Protein AF-A0A6L8I678-F1 (afdb_monomer_lite)

Secondary structure (DSSP, 8-state):
------HHHHHHHHHHHHHHHHHHHHHHHHHHS-TT---PPPPEEHHHHHHHHTS-HHHHHHHHHTT-SPPPEEPSSS-EEE-HHHHHHHHHHHHTT-SSTTSSS-SPPTTPPPP------SSTTSSHHHHHHHHHHHHHHTT---------TT-HHHHHH-

pLDDT: mean 84.14, std 11.65, range [39.19, 95.75]

Foldseek 3Di:
DDPPPPPVVVVVVVVVVVVVVVVVVVVVCCVVPPVPDDDADFWDWLCLLCVLLVHDSVVVVVCVVVVQADAFDADPPRTGTHGLVSSLRVLVSVQVVDPDRCSSANDDDPPDDHDDDDQDDPDPPPCSLVCLLVVQVVCVSSNYDDDRDDPDPVCVNVVVND

Structure (mmCIF, N/CA/C/O backbone):
data_AF-A0A6L8I678-F1
#
_entry.id   AF-A0A6L8I678-F1
#
loop_
_atom_site.group_PDB
_atom_site.id
_atom_site.type_symbol
_atom_site.label_atom_id
_atom_site.label_alt_id
_atom_site.label_comp_id
_atom_site.label_asym_id
_atom_site.label_entity_id
_atom_site.label_seq_id
_atom_site.pdbx_PDB_ins_code
_atom_site.Cartn_x
_atom_site.Cartn_y
_atom_site.Cartn_z
_atom_site.occupancy
_atom_site.B_iso_or_equiv
_atom_site.auth_seq_id
_atom_site.auth_comp_id
_atom_site.auth_asym_id
_atom_site.auth_atom_id
_atom_site.pdbx_PDB_model_num
ATOM 1 N N . MET A 1 1 ? 42.198 0.150 -53.162 1.00 39.19 1 MET A N 1
ATOM 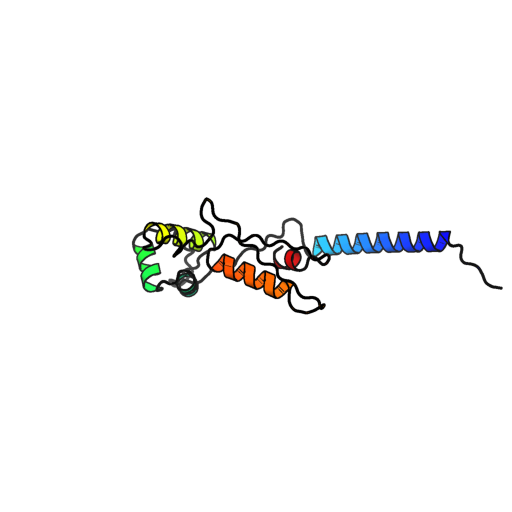2 C CA . MET A 1 1 ? 41.472 -1.064 -53.592 1.00 39.19 1 MET A CA 1
ATOM 3 C C . MET A 1 1 ? 40.458 -1.359 -52.494 1.00 39.19 1 MET A C 1
ATOM 5 O O . MET A 1 1 ? 40.699 -2.199 -51.636 1.00 39.19 1 MET A O 1
ATOM 9 N N . ASP A 1 2 ? 39.390 -0.559 -52.453 1.00 46.75 2 ASP A N 1
ATOM 10 C CA . ASP A 1 2 ? 38.373 -0.621 -51.401 1.00 46.75 2 ASP A CA 1
ATOM 11 C C . ASP A 1 2 ? 37.455 -1.809 -51.661 1.00 46.75 2 ASP A C 1
ATOM 13 O O . ASP A 1 2 ? 36.676 -1.827 -52.616 1.00 46.75 2 ASP A O 1
ATOM 17 N N . LYS A 1 3 ? 37.580 -2.846 -50.830 1.00 51.78 3 LYS A N 1
ATOM 18 C CA . LYS A 1 3 ? 36.631 -3.957 -50.821 1.00 51.78 3 LYS A CA 1
ATOM 19 C C . LYS A 1 3 ? 35.324 -3.443 -50.227 1.00 51.78 3 LYS A C 1
ATOM 21 O O . LYS A 1 3 ? 35.187 -3.354 -49.011 1.00 51.78 3 LYS A O 1
ATOM 26 N N . ILE A 1 4 ? 34.374 -3.123 -51.100 1.00 57.53 4 ILE A N 1
ATOM 27 C CA . ILE A 1 4 ? 32.965 -2.936 -50.752 1.00 57.53 4 ILE A CA 1
ATOM 28 C C . ILE A 1 4 ? 32.509 -4.242 -50.093 1.00 57.53 4 ILE A C 1
ATOM 30 O O . ILE A 1 4 ? 32.334 -5.259 -50.764 1.00 57.53 4 ILE A O 1
ATOM 34 N N . VAL A 1 5 ? 32.395 -4.247 -48.765 1.00 58.09 5 VAL A N 1
ATOM 35 C CA . VAL A 1 5 ? 31.778 -5.362 -48.043 1.00 58.09 5 VAL A CA 1
ATOM 36 C C . VAL A 1 5 ? 30.333 -5.447 -48.546 1.00 58.09 5 VAL A C 1
ATOM 38 O O . VAL A 1 5 ? 29.631 -4.438 -48.476 1.00 58.09 5 VAL A O 1
ATOM 41 N N . PRO A 1 6 ? 29.871 -6.589 -49.089 1.00 58.31 6 PRO A N 1
ATOM 42 C CA . PRO A 1 6 ? 28.524 -6.678 -49.635 1.00 58.31 6 PRO A CA 1
ATOM 43 C C . PRO A 1 6 ? 27.507 -6.347 -48.540 1.00 58.31 6 PRO A C 1
ATOM 45 O O . PRO A 1 6 ? 27.510 -6.987 -47.490 1.00 58.31 6 PRO A O 1
ATOM 48 N N . GLN A 1 7 ? 26.628 -5.371 -48.783 1.00 59.50 7 GLN A N 1
ATOM 49 C CA . GLN A 1 7 ? 25.574 -4.935 -47.851 1.00 59.50 7 GLN A CA 1
ATOM 50 C C . GLN A 1 7 ? 24.754 -6.121 -47.291 1.00 59.50 7 GLN A C 1
ATOM 52 O O . GLN A 1 7 ? 24.326 -6.103 -46.140 1.00 59.50 7 GLN A O 1
ATOM 57 N N . VAL A 1 8 ? 24.591 -7.181 -48.095 1.00 61.34 8 VAL A N 1
ATOM 58 C CA . VAL A 1 8 ? 23.928 -8.446 -47.730 1.00 61.34 8 VAL A CA 1
ATOM 59 C C . VAL A 1 8 ? 24.658 -9.160 -46.582 1.00 61.34 8 VAL A C 1
ATOM 61 O O . VAL A 1 8 ? 24.032 -9.509 -45.589 1.00 61.34 8 VAL A O 1
ATOM 64 N N . ALA A 1 9 ? 25.990 -9.257 -46.638 1.00 78.50 9 ALA A N 1
ATOM 65 C CA . ALA A 1 9 ? 26.796 -9.914 -45.607 1.00 78.50 9 ALA A CA 1
ATOM 66 C C . ALA A 1 9 ? 26.808 -9.147 -44.269 1.00 78.50 9 ALA A C 1
ATOM 68 O O . ALA A 1 9 ? 26.954 -9.748 -43.202 1.00 78.50 9 ALA A O 1
ATOM 69 N N . LEU A 1 10 ? 26.652 -7.818 -44.310 1.00 79.12 10 LEU A N 1
ATOM 70 C CA . LEU A 1 10 ? 26.504 -6.999 -43.105 1.00 79.12 10 LEU A CA 1
ATOM 71 C C . LEU A 1 10 ? 25.130 -7.210 -42.456 1.00 79.12 10 LEU A C 1
ATOM 73 O O . LEU A 1 10 ? 25.059 -7.412 -41.246 1.00 79.12 10 LEU A O 1
ATOM 77 N N . ASN A 1 11 ? 24.058 -7.213 -43.253 1.00 84.38 11 ASN A N 1
ATOM 78 C CA . ASN A 1 11 ? 22.702 -7.462 -42.763 1.00 84.38 11 ASN A CA 1
ATOM 79 C C . ASN A 1 11 ? 22.567 -8.859 -42.141 1.00 84.38 11 ASN A C 1
ATOM 81 O O . ASN A 1 11 ? 21.951 -8.995 -41.084 1.00 84.38 11 ASN A O 1
ATOM 85 N N . ASP A 1 12 ? 23.197 -9.871 -42.739 1.00 85.50 12 ASP A N 1
ATOM 86 C CA . ASP A 1 12 ? 23.197 -11.235 -42.206 1.00 85.50 12 ASP A CA 1
ATOM 87 C C . ASP A 1 12 ? 23.937 -11.325 -40.862 1.00 85.50 12 ASP A C 1
ATOM 89 O O . ASP A 1 12 ? 23.428 -11.936 -39.921 1.00 85.50 12 ASP A O 1
ATOM 93 N N . ARG A 1 13 ? 25.082 -10.639 -40.707 1.00 84.25 13 ARG A N 1
ATOM 94 C CA . ARG A 1 13 ? 25.777 -10.543 -39.405 1.00 84.25 13 ARG A CA 1
ATOM 95 C C . ARG A 1 13 ? 24.956 -9.792 -38.359 1.00 84.25 13 ARG A C 1
ATOM 97 O O . ARG A 1 13 ? 24.920 -10.216 -37.207 1.00 84.25 13 ARG A O 1
ATOM 104 N N . ILE A 1 14 ? 24.286 -8.701 -38.740 1.00 88.88 14 ILE A N 1
ATOM 105 C CA . ILE A 1 14 ? 23.399 -7.952 -37.835 1.00 88.88 14 ILE A CA 1
ATOM 106 C C . ILE A 1 14 ? 22.243 -8.844 -37.377 1.00 88.88 14 ILE A C 1
ATOM 108 O O . ILE A 1 14 ? 21.937 -8.867 -36.185 1.00 88.88 14 ILE A O 1
ATOM 112 N N . ARG A 1 15 ? 21.633 -9.613 -38.286 1.00 87.31 15 ARG A N 1
ATOM 113 C CA . ARG A 1 15 ? 20.570 -10.565 -37.945 1.00 87.31 15 ARG A CA 1
ATOM 114 C C . ARG A 1 15 ? 21.086 -11.644 -36.992 1.00 87.31 15 ARG A C 1
ATOM 116 O O . ARG A 1 15 ? 20.490 -11.830 -35.938 1.00 87.31 15 ARG A O 1
ATOM 123 N N . GLN A 1 16 ? 22.224 -12.264 -37.298 1.00 90.38 16 GLN A N 1
ATOM 124 C CA . GLN A 1 16 ? 22.821 -13.303 -36.455 1.00 90.38 16 GLN A CA 1
ATOM 125 C C . GLN A 1 16 ? 23.123 -12.796 -35.036 1.00 90.38 16 GLN A C 1
ATOM 127 O O . GLN A 1 16 ? 22.775 -13.451 -34.055 1.00 90.38 16 GLN A O 1
ATOM 132 N N . HIS A 1 17 ? 23.721 -11.608 -34.908 1.00 89.75 17 HIS A N 1
ATOM 133 C CA . HIS A 1 17 ? 23.973 -10.997 -33.601 1.00 89.75 17 HIS A CA 1
ATOM 134 C C . HIS A 1 17 ? 22.667 -10.651 -32.871 1.00 89.75 17 HIS A C 1
ATOM 136 O O . HIS A 1 17 ? 22.581 -10.822 -31.658 1.00 89.75 17 HIS A O 1
ATOM 142 N N . SER A 1 18 ? 21.644 -10.188 -33.596 1.00 89.75 18 SER A N 1
ATOM 143 C CA . SER A 1 18 ? 20.338 -9.840 -33.019 1.00 89.75 18 SER A CA 1
ATOM 144 C C . SER A 1 18 ? 19.608 -11.071 -32.479 1.00 89.75 18 SER A C 1
ATOM 146 O O . SER A 1 18 ? 19.014 -11.011 -31.403 1.00 89.75 18 SER A O 1
ATOM 148 N N . GLU A 1 19 ? 19.682 -12.197 -33.190 1.00 90.88 19 GLU A N 1
ATOM 149 C CA . GLU A 1 19 ? 19.132 -13.490 -32.767 1.00 90.88 19 GLU A CA 1
ATOM 150 C C . GLU A 1 19 ? 19.872 -14.034 -31.539 1.00 90.88 19 GLU A C 1
ATOM 152 O O . GLU A 1 19 ? 19.236 -14.414 -30.556 1.00 90.88 19 GLU A O 1
ATOM 157 N N . GLN A 1 20 ? 21.209 -13.995 -31.549 1.00 90.19 20 GLN A N 1
ATOM 158 C CA . GLN A 1 20 ? 22.034 -14.415 -30.410 1.00 90.19 20 GLN A CA 1
ATOM 159 C C . GLN A 1 20 ? 21.767 -13.571 -29.160 1.00 90.19 20 GLN A C 1
ATOM 161 O O . GLN A 1 20 ? 21.583 -14.122 -28.073 1.00 90.19 20 GLN A O 1
ATOM 166 N N . LEU A 1 21 ? 21.699 -12.245 -29.312 1.00 89.19 21 LEU A N 1
ATOM 167 C CA . LEU A 1 21 ? 21.407 -11.329 -28.213 1.00 89.19 21 LEU A CA 1
ATOM 168 C C . LEU A 1 21 ? 19.996 -11.562 -27.665 1.00 89.19 21 LEU A C 1
ATOM 170 O O . LEU A 1 21 ? 19.806 -11.609 -26.453 1.00 89.19 21 LEU A O 1
ATOM 174 N N . SER A 1 22 ? 19.013 -11.753 -28.548 1.00 83.88 22 SER A N 1
ATOM 175 C CA . SER A 1 22 ? 17.627 -12.020 -28.155 1.00 83.88 22 SER A CA 1
ATOM 176 C C . SER A 1 22 ? 17.501 -13.342 -27.392 1.00 83.88 22 SER A C 1
ATOM 178 O O . SER A 1 22 ? 16.827 -13.387 -26.364 1.00 83.88 22 SER A O 1
ATOM 180 N N . ALA A 1 23 ? 18.195 -14.397 -27.833 1.00 83.06 23 ALA A N 1
ATOM 181 C CA . ALA A 1 23 ? 18.238 -15.684 -27.138 1.00 83.06 23 ALA A CA 1
ATOM 182 C C . ALA A 1 23 ? 18.902 -15.575 -25.753 1.00 83.06 23 ALA A C 1
ATOM 184 O O . ALA A 1 23 ? 18.382 -16.112 -24.773 1.00 83.06 23 ALA A O 1
ATOM 185 N N . GLN A 1 24 ? 20.015 -14.841 -25.644 1.00 87.06 24 GLN A N 1
ATOM 186 C CA . GLN A 1 24 ? 20.689 -14.603 -24.364 1.00 87.06 24 GLN A CA 1
ATOM 187 C C . GLN A 1 24 ? 19.831 -13.778 -23.401 1.00 87.06 24 GLN A C 1
ATOM 189 O O . GLN A 1 24 ? 19.704 -14.153 -22.237 1.00 87.06 24 GLN A O 1
ATOM 194 N N . LEU A 1 25 ? 19.201 -12.699 -23.875 1.00 81.69 25 LEU A N 1
ATOM 195 C CA . LEU A 1 25 ? 18.288 -11.887 -23.067 1.00 81.69 25 LEU A CA 1
ATOM 196 C C . LEU A 1 25 ? 17.073 -12.695 -22.602 1.00 81.69 25 LEU A C 1
ATOM 198 O O . LEU A 1 25 ? 16.648 -12.547 -21.459 1.00 81.69 25 LEU A O 1
ATOM 202 N N . HIS A 1 26 ? 16.530 -13.568 -23.455 1.00 76.88 26 HIS A N 1
ATOM 203 C CA . HIS A 1 26 ? 15.431 -14.455 -23.084 1.00 76.88 26 HIS A CA 1
ATOM 204 C C . HIS A 1 26 ? 15.847 -15.432 -21.980 1.00 76.88 26 HIS A C 1
ATOM 206 O O . HIS A 1 26 ? 15.196 -15.483 -20.940 1.00 76.88 26 HIS A O 1
ATOM 212 N N . SER A 1 27 ? 16.984 -16.113 -22.153 1.00 78.56 27 SER A N 1
ATOM 213 C CA . SER A 1 27 ? 17.532 -17.034 -21.151 1.00 78.56 27 SER A CA 1
ATOM 214 C C . SER A 1 27 ? 17.842 -16.333 -19.821 1.00 78.56 27 SER A C 1
ATOM 216 O O . SER A 1 27 ? 17.508 -16.850 -18.756 1.00 78.56 27 SER A O 1
ATOM 218 N N . GLN A 1 28 ? 18.408 -15.121 -19.858 1.00 78.81 28 GLN A N 1
ATOM 219 C CA . GLN A 1 28 ? 18.627 -14.311 -18.657 1.00 78.81 28 GLN A CA 1
ATOM 220 C C . GLN A 1 28 ? 17.310 -13.906 -17.990 1.00 78.81 28 GLN A C 1
ATOM 222 O O . GLN A 1 28 ? 17.217 -13.937 -16.764 1.00 78.81 28 GLN A O 1
ATOM 227 N N . ARG A 1 29 ? 16.283 -13.544 -18.769 1.00 69.56 29 ARG A N 1
ATOM 228 C CA . ARG A 1 29 ? 14.966 -13.200 -18.226 1.00 69.56 29 ARG A CA 1
ATOM 229 C C . ARG A 1 29 ? 14.323 -14.397 -17.536 1.00 69.56 29 ARG A C 1
ATOM 231 O O . ARG A 1 29 ? 13.817 -14.223 -16.439 1.00 69.56 29 ARG A O 1
ATOM 238 N N . GLU A 1 30 ? 14.370 -15.584 -18.136 1.00 72.44 30 GLU A N 1
ATOM 239 C CA . GLU A 1 30 ? 13.845 -16.811 -17.521 1.00 72.44 30 GLU A CA 1
ATOM 240 C C . GLU A 1 30 ? 14.601 -17.187 -16.241 1.00 72.44 30 GLU A C 1
ATOM 242 O O . GLU A 1 30 ? 13.982 -17.583 -15.257 1.00 72.44 30 GLU A O 1
ATOM 247 N N . ALA A 1 31 ? 15.926 -17.006 -16.220 1.00 73.50 31 ALA A N 1
ATOM 248 C CA . ALA A 1 31 ? 16.741 -17.277 -15.038 1.00 73.50 31 ALA A CA 1
ATOM 249 C C . ALA A 1 31 ? 16.496 -16.275 -13.892 1.00 73.50 31 ALA A C 1
ATOM 251 O O . ALA A 1 31 ? 16.487 -16.664 -12.725 1.00 73.50 31 ALA A O 1
ATOM 252 N N . HIS A 1 32 ? 16.309 -14.987 -14.204 1.00 66.19 32 HIS A N 1
ATOM 253 C CA . HIS A 1 32 ? 16.106 -13.934 -13.200 1.00 66.19 32 HIS A CA 1
ATOM 254 C C . HIS A 1 32 ? 14.640 -13.738 -12.786 1.00 66.19 32 HIS A C 1
ATOM 256 O O . HIS A 1 32 ? 14.381 -13.304 -11.664 1.00 66.19 32 HIS A O 1
ATOM 262 N N . PHE A 1 33 ? 13.693 -14.058 -13.667 1.00 65.25 33 PHE A N 1
ATOM 263 C CA . PHE A 1 33 ? 12.252 -13.907 -13.469 1.00 65.25 33 PHE A CA 1
ATOM 264 C C . PHE A 1 33 ? 11.532 -15.181 -13.936 1.00 65.25 33 PHE A C 1
ATOM 266 O O . PHE A 1 33 ? 10.875 -15.167 -14.985 1.00 65.25 33 PHE A O 1
ATOM 273 N N . PRO A 1 34 ? 11.664 -16.298 -13.198 1.00 66.38 34 PRO A N 1
ATOM 274 C CA . PRO A 1 34 ? 10.988 -17.526 -13.578 1.00 66.38 34 PRO A CA 1
ATOM 275 C C . PRO A 1 34 ? 9.462 -17.310 -13.558 1.00 66.38 34 PRO A C 1
ATOM 277 O O . PRO A 1 34 ? 8.959 -16.530 -12.743 1.00 66.38 34 PRO A O 1
ATOM 280 N N . PRO A 1 35 ? 8.704 -17.943 -14.471 1.00 60.72 35 PRO A N 1
ATOM 281 C CA . PRO A 1 35 ? 7.283 -17.646 -14.696 1.00 60.72 35 PRO A CA 1
ATOM 282 C C . PRO A 1 35 ? 6.380 -17.915 -13.479 1.00 60.72 35 PRO A C 1
ATOM 284 O O . PRO A 1 35 ? 5.257 -17.418 -13.415 1.00 60.72 35 PRO A O 1
ATOM 287 N N . ASP A 1 36 ? 6.862 -18.684 -12.507 1.00 65.12 36 ASP A N 1
ATOM 288 C CA . ASP A 1 36 ? 6.214 -19.018 -11.241 1.00 65.12 36 ASP A CA 1
ATOM 289 C C . ASP A 1 36 ? 6.736 -18.205 -10.040 1.00 65.12 36 ASP A C 1
ATOM 291 O O . ASP A 1 36 ? 6.250 -18.395 -8.921 1.00 65.12 36 ASP A O 1
ATOM 295 N N . ALA A 1 37 ? 7.669 -17.266 -10.247 1.00 62.50 37 ALA A N 1
ATOM 296 C CA . ALA A 1 37 ? 8.158 -16.371 -9.203 1.00 62.50 37 ALA A CA 1
ATOM 297 C C . ALA A 1 37 ? 7.015 -15.515 -8.639 1.00 62.50 37 ALA A C 1
ATOM 299 O O . ALA A 1 37 ? 6.612 -14.501 -9.209 1.00 62.50 37 ALA A O 1
ATOM 300 N N . LYS A 1 38 ? 6.506 -15.896 -7.466 1.00 64.50 38 LYS A N 1
ATOM 301 C CA . LYS A 1 38 ? 5.534 -15.100 -6.714 1.00 64.50 38 LYS A CA 1
ATOM 302 C C . LYS A 1 38 ? 6.259 -14.301 -5.643 1.00 64.50 38 LYS A C 1
ATOM 304 O O . LYS A 1 38 ? 6.807 -14.860 -4.697 1.00 64.50 38 LYS A O 1
ATOM 309 N N . LYS A 1 39 ? 6.232 -12.973 -5.763 1.00 67.75 39 LYS A N 1
ATOM 310 C CA . LYS A 1 39 ? 6.620 -12.089 -4.658 1.00 67.75 39 LYS A CA 1
ATOM 311 C C . LYS A 1 39 ? 5.547 -12.174 -3.574 1.00 67.75 39 LYS A C 1
ATOM 313 O O . LYS A 1 39 ? 4.432 -11.688 -3.755 1.00 67.75 39 LYS A O 1
ATOM 318 N N . GLU A 1 40 ? 5.879 -12.798 -2.450 1.00 73.75 40 GLU A N 1
ATOM 319 C CA . GLU A 1 40 ? 5.001 -12.842 -1.283 1.00 73.75 40 GLU A CA 1
ATOM 320 C C . GLU A 1 40 ? 5.192 -11.605 -0.402 1.00 73.75 40 GLU A C 1
ATOM 322 O O . GLU A 1 40 ? 6.300 -11.095 -0.213 1.00 73.75 40 GLU A O 1
ATOM 327 N N . MET A 1 41 ? 4.091 -11.102 0.153 1.00 84.12 41 MET A N 1
ATOM 328 C CA . MET A 1 41 ? 4.143 -9.982 1.084 1.00 84.12 41 MET A CA 1
ATOM 329 C C . MET A 1 41 ? 4.588 -10.472 2.461 1.00 84.12 41 MET A C 1
ATOM 331 O O . MET A 1 41 ? 4.067 -11.458 2.981 1.00 84.12 41 MET A O 1
ATOM 335 N N . ARG A 1 42 ? 5.513 -9.738 3.088 1.00 90.75 42 ARG A N 1
ATOM 336 C CA . ARG A 1 42 ? 5.901 -10.007 4.476 1.00 90.75 42 ARG A CA 1
ATOM 337 C C . ARG A 1 42 ? 4.705 -9.895 5.426 1.00 90.75 42 ARG A C 1
ATOM 339 O O . ARG A 1 42 ? 3.776 -9.123 5.192 1.00 90.75 42 ARG A O 1
ATOM 346 N N . ASN A 1 43 ? 4.813 -10.563 6.567 1.00 92.62 43 ASN A N 1
ATOM 347 C CA . ASN A 1 43 ? 3.892 -10.346 7.674 1.00 92.62 43 ASN A CA 1
ATOM 348 C C . ASN A 1 43 ? 4.199 -9.043 8.437 1.00 92.62 43 ASN A C 1
ATOM 350 O O . ASN A 1 43 ? 5.323 -8.523 8.429 1.00 92.62 43 ASN A O 1
ATOM 354 N N . PHE A 1 44 ? 3.184 -8.553 9.142 1.00 93.81 44 PHE A N 1
ATOM 355 C CA . PHE A 1 44 ? 3.209 -7.354 9.973 1.00 93.81 44 PHE A CA 1
ATOM 356 C C . PHE A 1 44 ? 3.131 -7.726 11.452 1.00 93.81 44 PHE A C 1
ATOM 358 O O . PHE A 1 44 ? 2.457 -8.678 11.839 1.00 93.81 44 PHE A O 1
ATOM 365 N N . THR A 1 45 ? 3.809 -6.963 12.297 1.00 93.81 45 THR A N 1
ATOM 366 C CA . THR A 1 45 ? 3.690 -7.055 13.756 1.00 93.81 45 THR A CA 1
ATOM 367 C C . THR A 1 45 ? 2.392 -6.408 14.248 1.00 93.81 45 THR A C 1
ATOM 369 O O . THR A 1 45 ? 1.809 -5.571 13.559 1.00 93.81 45 THR A O 1
ATOM 372 N N . SER A 1 46 ? 1.955 -6.731 15.471 1.00 92.81 46 SER A N 1
ATOM 373 C CA . SER A 1 46 ? 0.756 -6.116 16.070 1.00 92.81 46 SER A CA 1
ATOM 374 C C . SER A 1 46 ? 0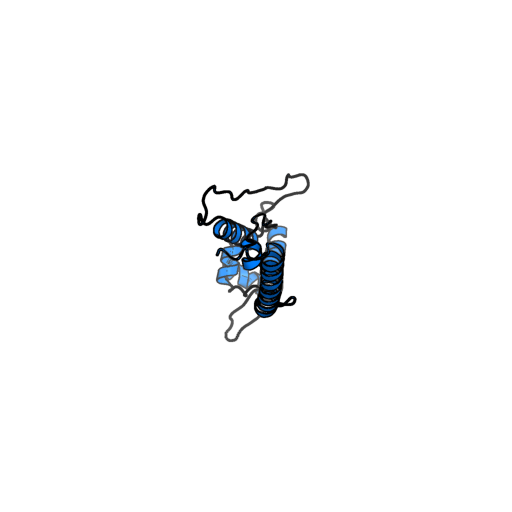.805 -4.581 16.078 1.00 92.81 46 SER A C 1
ATOM 376 O O . SER A 1 46 ? -0.187 -3.939 15.747 1.00 92.81 46 SER A O 1
ATOM 378 N N . GLY A 1 47 ? 1.970 -3.991 16.379 1.00 93.69 47 GLY A N 1
ATOM 379 C CA . GLY A 1 47 ? 2.148 -2.536 16.3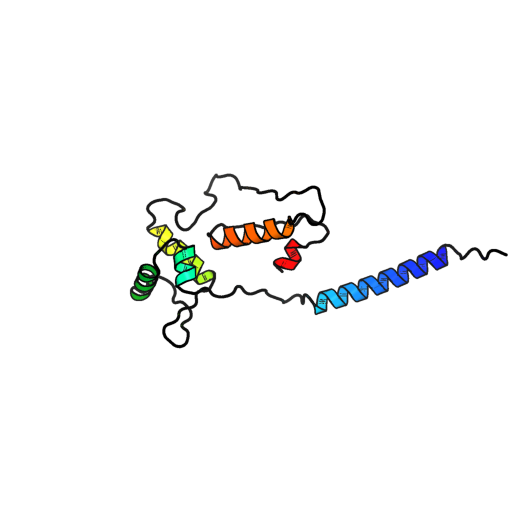90 1.00 93.69 47 GLY A CA 1
ATOM 380 C C . GLY A 1 47 ? 2.012 -1.902 15.003 1.00 93.69 47 GLY A C 1
ATOM 381 O O . GLY A 1 47 ? 1.365 -0.867 14.863 1.00 93.69 47 GLY A O 1
ATOM 382 N N . GLU A 1 48 ? 2.558 -2.541 13.965 1.00 95.25 48 GLU A N 1
ATOM 383 C CA . GLU A 1 48 ? 2.387 -2.082 12.580 1.00 95.25 48 GLU A CA 1
ATOM 384 C C . GLU A 1 48 ? 0.922 -2.160 12.144 1.00 95.25 48 GLU A C 1
ATOM 386 O O . GLU A 1 48 ? 0.405 -1.212 11.560 1.00 95.25 48 GLU A O 1
ATOM 391 N N . VAL A 1 49 ? 0.234 -3.259 12.463 1.00 95.44 49 VAL A N 1
ATOM 392 C CA . VAL A 1 49 ? -1.195 -3.426 12.160 1.00 95.44 49 VAL A CA 1
ATOM 393 C C . VAL A 1 49 ? -2.034 -2.374 12.875 1.00 95.44 49 VAL A C 1
ATOM 395 O O . VAL A 1 49 ? -2.863 -1.727 12.241 1.00 95.44 49 VAL A O 1
ATOM 398 N N . ALA A 1 50 ? -1.790 -2.152 14.167 1.00 95.56 50 ALA A N 1
ATOM 399 C CA . ALA A 1 50 ? -2.474 -1.128 14.948 1.00 95.56 50 ALA A CA 1
ATOM 400 C C . ALA A 1 50 ? -2.295 0.268 14.322 1.00 95.56 50 ALA A C 1
ATOM 402 O O . ALA A 1 50 ? -3.276 0.981 14.110 1.00 95.56 50 ALA A O 1
ATOM 403 N N . ALA A 1 51 ? -1.067 0.613 13.917 1.00 95.75 51 ALA A N 1
ATOM 404 C CA . ALA A 1 51 ? -0.772 1.870 13.233 1.00 95.75 51 ALA A CA 1
ATOM 405 C C . ALA A 1 51 ? -1.459 1.986 11.858 1.00 95.75 51 ALA A C 1
ATOM 407 O O . ALA A 1 51 ? -1.958 3.054 11.511 1.00 95.75 51 ALA A O 1
ATOM 408 N N . LEU A 1 52 ? -1.511 0.904 11.073 1.00 95.44 52 LEU A N 1
ATOM 409 C CA . LEU A 1 52 ? -2.179 0.882 9.764 1.00 95.44 52 LEU A CA 1
ATOM 410 C C . LEU A 1 52 ? -3.707 0.968 9.863 1.00 95.44 52 LEU A C 1
ATOM 412 O O . LEU A 1 52 ? -4.341 1.460 8.931 1.00 95.44 52 LEU A O 1
ATOM 416 N N . LEU A 1 53 ? -4.286 0.482 10.961 1.00 94.94 53 LEU A N 1
ATOM 417 C CA . LEU A 1 53 ? -5.719 0.554 11.249 1.00 94.94 53 LEU A CA 1
ATOM 418 C C . LEU A 1 53 ? -6.114 1.835 11.997 1.00 94.94 53 LEU A C 1
ATOM 420 O O . LEU A 1 53 ? -7.301 2.106 12.126 1.00 94.94 53 LEU A O 1
ATOM 424 N N . GLY A 1 54 ? -5.153 2.607 12.513 1.00 94.38 54 GLY A N 1
ATOM 425 C CA . GLY A 1 54 ? -5.439 3.783 13.339 1.00 94.38 54 GLY A CA 1
ATOM 426 C C . GLY A 1 54 ? -6.050 3.437 14.703 1.00 94.38 54 GLY A C 1
ATOM 427 O O . GLY A 1 54 ? -6.820 4.223 15.247 1.00 94.38 54 GLY A O 1
ATOM 428 N N . VAL A 1 55 ? -5.729 2.264 15.257 1.00 94.38 55 VAL A N 1
ATOM 429 C CA . VAL A 1 55 ? -6.208 1.805 16.572 1.00 94.38 55 VAL A CA 1
ATOM 430 C C . VAL A 1 55 ? -5.041 1.561 17.524 1.00 94.38 55 VAL A C 1
ATOM 432 O O . VAL A 1 55 ? -3.881 1.530 17.121 1.00 94.38 55 VAL A O 1
ATOM 435 N N . THR A 1 56 ? -5.328 1.361 18.810 1.00 95.56 56 THR A N 1
ATOM 436 C CA . THR A 1 56 ? -4.288 0.978 19.772 1.00 95.56 56 THR A CA 1
ATOM 437 C C . THR A 1 56 ? -3.985 -0.518 19.690 1.00 95.56 56 THR A C 1
ATOM 439 O O . THR A 1 56 ? -4.869 -1.342 19.448 1.00 95.56 56 THR A O 1
ATOM 442 N N . ASP A 1 57 ? -2.737 -0.895 19.969 1.00 92.50 57 ASP A N 1
ATOM 443 C CA . ASP A 1 57 ? -2.331 -2.305 20.044 1.00 92.50 57 ASP A CA 1
ATOM 444 C C . ASP A 1 57 ? -3.114 -3.086 21.122 1.00 92.50 57 ASP A C 1
ATOM 446 O O . ASP A 1 57 ? -3.456 -4.253 20.939 1.00 92.50 57 ASP A O 1
ATOM 450 N N . SER A 1 58 ? -3.473 -2.426 22.231 1.00 92.12 58 SER A N 1
ATOM 451 C CA . SER A 1 58 ? -4.316 -3.016 23.281 1.00 92.12 58 SER A CA 1
ATOM 452 C C . SER A 1 58 ? -5.716 -3.364 22.766 1.00 92.12 58 SER A C 1
ATOM 454 O O . SER A 1 58 ? -6.217 -4.459 23.022 1.00 92.12 58 SER A O 1
ATOM 456 N N . TYR A 1 59 ? -6.328 -2.471 21.982 1.00 92.88 59 TYR A N 1
ATOM 457 C CA . TYR A 1 59 ? -7.630 -2.731 21.374 1.00 92.88 59 TYR A CA 1
ATOM 458 C C . TYR A 1 59 ? -7.568 -3.908 20.394 1.00 92.88 59 TYR A C 1
ATOM 460 O O . TYR A 1 59 ? -8.403 -4.808 20.467 1.00 92.88 59 TYR A O 1
ATOM 468 N N . LEU A 1 60 ? -6.528 -3.975 19.556 1.00 91.62 60 LEU A N 1
ATOM 469 C CA . LEU A 1 60 ? -6.305 -5.113 18.660 1.00 91.62 60 LEU A CA 1
ATOM 470 C C . LEU A 1 60 ? -6.188 -6.438 19.436 1.00 91.62 60 LEU A C 1
ATOM 472 O O . LEU A 1 60 ? -6.807 -7.437 19.067 1.00 91.62 60 LEU A O 1
ATOM 476 N N . ARG A 1 61 ? -5.459 -6.451 20.559 1.00 88.25 61 ARG A N 1
ATOM 477 C CA . ARG A 1 61 ? -5.374 -7.626 21.442 1.00 88.25 61 ARG A CA 1
ATOM 478 C C . ARG A 1 61 ? -6.736 -8.024 22.014 1.00 88.25 61 ARG A C 1
ATOM 480 O O . ARG A 1 61 ? -7.058 -9.210 22.012 1.00 88.25 61 ARG A O 1
ATOM 487 N N . GLN A 1 62 ? -7.548 -7.062 22.451 1.00 90.06 62 GLN A N 1
ATOM 488 C CA . GLN A 1 62 ? -8.904 -7.329 22.944 1.00 90.06 62 GLN A CA 1
ATOM 489 C C . GLN A 1 62 ? -9.819 -7.929 21.870 1.00 90.06 62 GLN A C 1
ATOM 491 O O . GLN A 1 62 ? -10.626 -8.798 22.194 1.00 90.06 62 GLN A O 1
ATOM 496 N N . LEU A 1 63 ? -9.692 -7.514 20.604 1.00 90.44 63 LEU A N 1
ATOM 497 C CA . LEU A 1 63 ? -10.471 -8.096 19.504 1.00 90.44 63 LEU A CA 1
ATOM 498 C C . LEU A 1 63 ? -10.191 -9.592 19.328 1.00 90.44 63 LEU A C 1
ATOM 500 O O . LEU A 1 63 ? -11.125 -10.366 19.118 1.00 90.44 63 LEU A O 1
ATOM 504 N N . HIS A 1 64 ? -8.932 -10.006 19.476 1.00 87.88 64 HIS A N 1
ATOM 505 C CA . HIS A 1 64 ? -8.573 -11.422 19.431 1.00 87.88 64 HIS A CA 1
ATOM 506 C C . HIS A 1 64 ? -9.012 -12.204 20.664 1.00 87.88 64 HIS A C 1
ATOM 508 O O . HIS A 1 64 ? -9.364 -13.362 20.526 1.00 87.88 64 HIS A O 1
ATOM 514 N N . LEU A 1 65 ? -9.020 -11.597 21.855 1.00 86.88 65 LEU A N 1
ATOM 515 C CA . LEU A 1 65 ? -9.528 -12.264 23.064 1.00 86.88 65 LEU A CA 1
ATOM 516 C C . LEU A 1 65 ? -11.031 -12.570 22.989 1.00 86.88 65 LEU A C 1
ATOM 518 O O . LEU A 1 65 ? -11.526 -13.389 23.751 1.00 86.88 65 LEU A O 1
ATOM 522 N N . ARG A 1 66 ? -11.760 -11.882 22.106 1.00 86.94 66 ARG A N 1
ATOM 523 C CA . ARG A 1 66 ? -13.204 -12.053 21.904 1.00 86.94 66 ARG A CA 1
ATOM 524 C C . ARG A 1 66 ? -13.542 -12.920 20.684 1.00 86.94 66 ARG A C 1
ATOM 526 O O . ARG A 1 66 ? -14.711 -12.950 20.303 1.00 86.94 66 ARG A O 1
ATOM 533 N N . ASP A 1 67 ? -12.539 -13.523 20.037 1.00 82.25 67 ASP A N 1
ATOM 534 C CA . ASP A 1 67 ? -12.658 -14.327 18.806 1.00 82.25 67 ASP A CA 1
ATOM 535 C C . ASP A 1 67 ? -13.476 -13.653 17.692 1.00 82.25 67 ASP A C 1
ATOM 537 O O . ASP A 1 67 ? -14.210 -14.278 16.929 1.00 82.25 67 ASP A O 1
ATOM 541 N N . LYS A 1 68 ? -13.367 -12.324 17.593 1.00 79.00 68 LYS A N 1
ATOM 542 C CA . LYS A 1 68 ? -14.145 -11.525 16.636 1.00 79.00 68 LYS A CA 1
ATOM 543 C C . LYS A 1 68 ? -13.516 -11.429 15.249 1.00 79.00 68 LYS A C 1
ATOM 545 O O . LYS A 1 68 ? -14.175 -10.986 14.311 1.00 79.00 68 LYS A O 1
ATOM 550 N N . VAL A 1 69 ? -12.243 -11.788 15.131 1.00 83.06 69 VAL A N 1
ATOM 551 C CA . VAL A 1 69 ? -11.417 -11.573 13.940 1.00 83.06 69 VAL A CA 1
ATOM 552 C C . VAL A 1 69 ? -10.477 -12.767 13.744 1.00 83.06 69 VAL A C 1
ATOM 554 O O . VAL A 1 69 ? -10.090 -13.384 14.741 1.00 83.06 69 VAL A O 1
ATOM 557 N N . PRO A 1 70 ? -10.087 -13.098 12.498 1.00 82.00 70 PRO A N 1
ATOM 558 C CA . PRO A 1 70 ? -9.224 -14.245 12.225 1.00 82.00 70 PRO A CA 1
ATOM 559 C C . PRO A 1 70 ? -7.936 -14.218 13.050 1.00 82.00 70 PRO A C 1
ATOM 561 O O . PRO A 1 70 ? -7.310 -13.165 13.212 1.00 82.00 70 PRO A O 1
ATOM 564 N N . ALA A 1 71 ? -7.536 -15.380 13.565 1.00 80.75 71 ALA A N 1
ATOM 565 C CA . ALA A 1 71 ? -6.330 -15.494 14.367 1.00 80.75 71 ALA A CA 1
ATOM 566 C C . ALA A 1 71 ? -5.076 -15.221 13.509 1.00 80.75 71 ALA A C 1
ATOM 568 O O . ALA A 1 71 ? -4.968 -15.745 12.397 1.00 80.75 71 ALA A O 1
ATOM 569 N N . PRO A 1 72 ? -4.123 -14.412 14.005 1.00 86.00 72 PRO A N 1
ATOM 570 C CA . PRO A 1 72 ? -2.839 -14.221 13.351 1.00 86.00 72 PRO A CA 1
ATOM 571 C C . PRO A 1 72 ? -1.937 -15.434 13.581 1.00 86.00 72 PRO A C 1
ATOM 573 O O . PRO A 1 72 ? -2.137 -16.214 14.518 1.00 86.00 72 PRO A O 1
ATOM 576 N N . THR A 1 73 ? -0.873 -15.537 12.790 1.00 85.75 73 THR A N 1
ATOM 577 C CA . THR A 1 73 ? 0.191 -16.510 13.038 1.00 85.75 73 THR A CA 1
ATOM 578 C C . THR A 1 73 ? 0.874 -16.180 14.364 1.00 85.75 73 THR A C 1
ATOM 580 O O . THR A 1 73 ? 1.398 -15.078 14.559 1.00 85.75 73 THR A O 1
ATOM 583 N N . GLN A 1 74 ? 0.870 -17.135 15.294 1.00 82.00 74 GLN A N 1
ATOM 584 C CA . GLN A 1 74 ? 1.553 -16.998 16.578 1.00 82.00 74 GLN A CA 1
ATOM 585 C C . GLN A 1 74 ? 2.999 -17.481 16.453 1.00 82.00 74 GLN A C 1
ATOM 587 O O . GLN A 1 74 ? 3.261 -18.595 16.004 1.00 82.00 74 GLN A O 1
ATOM 592 N N . MET A 1 75 ? 3.946 -16.638 16.854 1.00 80.25 75 MET A N 1
ATOM 593 C CA . MET A 1 75 ? 5.358 -16.995 16.965 1.00 80.25 75 MET A CA 1
ATOM 594 C C . MET A 1 75 ? 5.720 -17.417 18.393 1.00 80.25 75 MET A C 1
ATOM 596 O O . MET A 1 75 ? 4.967 -17.192 19.343 1.00 80.25 75 MET A O 1
ATOM 600 N N . ARG A 1 76 ? 6.928 -17.976 18.560 1.00 76.00 76 ARG A N 1
ATOM 601 C CA . ARG A 1 76 ? 7.533 -18.200 19.881 1.00 76.00 76 ARG A CA 1
ATOM 602 C C . ARG A 1 76 ? 7.519 -16.902 20.699 1.00 76.00 76 ARG A C 1
ATOM 604 O O . ARG A 1 76 ? 7.921 -15.853 20.200 1.00 76.00 76 ARG A O 1
ATOM 611 N N . GLY A 1 77 ? 7.068 -17.002 21.950 1.00 70.69 77 GLY A N 1
ATOM 612 C CA . GLY A 1 77 ? 6.985 -15.883 22.890 1.00 70.69 77 GLY A CA 1
ATOM 613 C C . GLY A 1 77 ? 5.931 -14.844 22.508 1.00 70.69 77 GLY A C 1
ATOM 614 O O . GLY A 1 77 ? 6.296 -13.775 22.052 1.00 70.69 77 GLY A O 1
ATOM 615 N N . ASN A 1 78 ? 4.642 -15.161 22.683 1.00 74.06 78 ASN A N 1
ATOM 616 C CA . ASN A 1 78 ? 3.445 -14.293 22.595 1.00 74.06 78 ASN A CA 1
ATOM 617 C C . ASN A 1 78 ? 3.369 -13.244 21.453 1.00 74.06 78 ASN A C 1
ATOM 619 O O . ASN A 1 78 ? 2.529 -12.340 21.478 1.00 74.06 78 ASN A O 1
ATOM 623 N N . ARG A 1 79 ? 4.240 -13.343 20.447 1.00 82.88 79 ARG A N 1
ATOM 624 C CA . ARG A 1 79 ? 4.399 -12.384 19.359 1.00 82.88 79 ARG A CA 1
ATOM 625 C C . ARG A 1 79 ? 3.511 -12.826 18.208 1.00 82.88 79 ARG A C 1
ATOM 627 O O . ARG A 1 79 ? 3.479 -14.001 17.853 1.00 82.88 79 ARG A O 1
ATOM 634 N N . ARG A 1 80 ? 2.767 -11.881 17.641 1.00 88.19 80 ARG A N 1
ATOM 635 C CA . ARG A 1 80 ? 1.764 -12.140 16.603 1.00 88.19 80 ARG A CA 1
ATOM 636 C C . ARG A 1 80 ? 2.210 -11.527 15.285 1.00 88.19 80 ARG A C 1
ATOM 638 O O . ARG A 1 80 ? 2.682 -10.388 15.266 1.00 88.19 80 ARG A O 1
ATOM 645 N N . LEU A 1 81 ? 2.051 -12.297 14.217 1.00 92.88 81 LEU A N 1
ATOM 646 C CA . LEU A 1 81 ? 2.326 -11.900 12.847 1.00 92.88 81 LEU A CA 1
ATOM 647 C C . LEU A 1 81 ? 1.046 -11.970 12.020 1.00 92.88 81 LEU A C 1
ATOM 649 O O . LEU A 1 81 ? 0.348 -12.980 12.021 1.00 92.88 81 LEU A O 1
ATOM 653 N N . TYR A 1 82 ? 0.767 -10.891 11.304 1.00 93.75 82 TYR A N 1
ATOM 654 C CA . TYR A 1 82 ? -0.447 -10.708 10.525 1.00 93.75 82 TYR A CA 1
ATOM 655 C C . TYR A 1 82 ? -0.099 -10.670 9.046 1.00 93.75 82 TYR A C 1
ATOM 657 O O . TYR A 1 82 ? 0.772 -9.899 8.642 1.00 93.75 82 TYR A O 1
ATOM 665 N N . SER A 1 83 ? -0.797 -11.456 8.237 1.00 93.25 83 SER A N 1
ATOM 666 C CA . SER A 1 83 ? -0.718 -11.347 6.783 1.00 93.25 83 SER A CA 1
ATOM 667 C C . SER A 1 83 ? -1.513 -10.140 6.272 1.00 93.25 83 SER A C 1
ATOM 669 O O . SER A 1 83 ? -2.311 -9.532 6.998 1.00 93.25 83 SER A O 1
ATOM 671 N N . ALA A 1 84 ? -1.352 -9.813 4.988 1.00 91.31 84 ALA A N 1
ATOM 672 C CA . ALA A 1 84 ? -2.194 -8.819 4.322 1.00 91.31 84 ALA A CA 1
ATOM 673 C C . ALA A 1 84 ? -3.690 -9.190 4.391 1.00 91.31 84 ALA A C 1
ATOM 675 O O . ALA A 1 84 ? -4.543 -8.318 4.548 1.00 91.31 84 ALA A O 1
ATOM 676 N N . GLN A 1 85 ? -4.006 -10.487 4.344 1.00 91.38 85 GLN A N 1
ATOM 677 C CA . GLN A 1 85 ? -5.367 -11.006 4.463 1.00 91.38 85 GLN A CA 1
ATOM 678 C C . GLN A 1 85 ? -5.916 -10.813 5.881 1.00 91.38 85 GLN A C 1
ATOM 680 O O . GLN A 1 85 ? -7.072 -10.418 6.031 1.00 91.38 85 GLN A O 1
ATOM 685 N N . ASN A 1 86 ? -5.098 -11.009 6.926 1.00 93.50 86 ASN A N 1
ATOM 686 C CA . ASN A 1 86 ? -5.520 -10.687 8.292 1.00 93.50 86 ASN A CA 1
ATOM 687 C C . ASN A 1 86 ? -5.828 -9.191 8.437 1.00 93.50 86 ASN A C 1
ATOM 689 O O . ASN A 1 86 ? -6.850 -8.832 9.019 1.00 93.50 86 ASN A O 1
ATOM 693 N N . LEU A 1 87 ? -4.973 -8.321 7.887 1.00 94.25 87 LEU A N 1
ATOM 694 C CA . LEU A 1 87 ? -5.187 -6.873 7.914 1.00 94.25 87 LEU A CA 1
ATOM 695 C C . LEU A 1 87 ? -6.487 -6.475 7.195 1.00 94.25 87 LEU A C 1
ATOM 697 O O . LEU A 1 87 ? -7.235 -5.641 7.701 1.00 94.25 87 LEU A O 1
ATOM 701 N N . GLN A 1 88 ? -6.781 -7.088 6.048 1.00 94.12 88 GLN A N 1
ATOM 702 C CA . GLN A 1 88 ? -8.020 -6.846 5.309 1.00 94.12 88 GLN A CA 1
ATOM 703 C C . GLN A 1 88 ? -9.263 -7.295 6.096 1.00 94.12 88 GLN A C 1
ATOM 705 O O . GLN A 1 88 ? -10.213 -6.526 6.227 1.00 94.12 88 GLN A O 1
ATOM 710 N N . ALA A 1 89 ? -9.235 -8.487 6.697 1.00 93.69 89 ALA A N 1
ATOM 711 C CA . ALA A 1 89 ? -10.339 -8.976 7.525 1.00 93.69 89 ALA A CA 1
ATOM 712 C C . ALA A 1 89 ? -10.584 -8.086 8.758 1.00 93.69 89 ALA A C 1
ATOM 714 O O . ALA A 1 89 ? -11.729 -7.837 9.139 1.00 93.69 89 ALA A O 1
ATOM 715 N N . LEU A 1 90 ? -9.513 -7.562 9.367 1.00 94.88 90 LEU A N 1
ATOM 716 C CA . LEU A 1 90 ? -9.605 -6.588 10.457 1.00 94.88 90 LEU A CA 1
ATOM 717 C C . LEU A 1 90 ? -10.304 -5.301 10.004 1.00 94.88 90 LEU A C 1
ATOM 719 O O . LEU A 1 90 ? -11.177 -4.809 10.716 1.00 9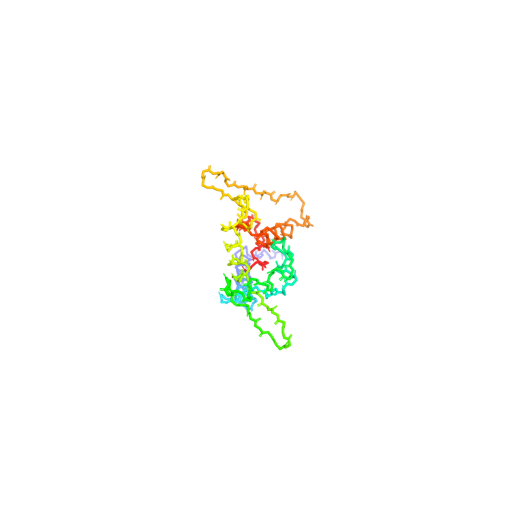4.88 90 LEU A O 1
ATOM 723 N N . ARG A 1 91 ? -9.973 -4.777 8.817 1.00 95.31 91 ARG A N 1
ATOM 724 C CA . ARG A 1 91 ? -10.655 -3.597 8.259 1.00 95.31 91 ARG A CA 1
ATOM 725 C C . ARG A 1 91 ? -12.139 -3.836 8.055 1.00 95.31 91 ARG A C 1
ATOM 727 O O . ARG A 1 91 ? -12.939 -3.010 8.470 1.00 95.31 91 ARG A O 1
ATOM 734 N N . GLU A 1 92 ? -12.506 -4.963 7.456 1.00 94.31 92 GLU A N 1
ATOM 735 C CA . GLU A 1 92 ? -13.908 -5.329 7.231 1.00 94.31 92 GLU A CA 1
ATOM 736 C C . GLU A 1 92 ? -14.683 -5.456 8.540 1.00 94.31 92 GLU A C 1
ATOM 738 O O . GLU A 1 92 ? -15.819 -4.995 8.636 1.00 94.31 92 GLU A O 1
ATOM 743 N N . TYR A 1 93 ? -14.069 -6.048 9.564 1.00 94.00 93 TYR A N 1
ATOM 744 C CA . TYR A 1 93 ? -14.681 -6.149 10.882 1.00 94.00 93 TYR A CA 1
ATOM 745 C C . TYR A 1 93 ? -14.900 -4.773 11.529 1.00 94.00 93 TYR A C 1
ATOM 747 O O . TYR A 1 93 ? -15.976 -4.507 12.071 1.00 94.00 93 TYR A O 1
ATOM 755 N N . LEU A 1 94 ? -13.892 -3.900 11.477 1.00 94.44 94 LEU A N 1
ATOM 756 C CA . LEU A 1 94 ? -13.957 -2.564 12.068 1.00 94.44 94 LEU A CA 1
ATOM 757 C C . LEU A 1 94 ? -14.940 -1.657 11.319 1.00 94.44 94 LEU A C 1
ATOM 759 O O . LEU A 1 94 ? -15.734 -0.968 11.956 1.00 94.44 94 LEU A O 1
ATOM 763 N N . GLU A 1 95 ? -14.961 -1.724 9.987 1.00 94.81 95 GLU A N 1
ATOM 764 C CA . GLU A 1 95 ? -15.864 -0.946 9.133 1.00 94.81 95 GLU A CA 1
ATOM 765 C C . GLU A 1 95 ? -17.342 -1.203 9.463 1.00 94.81 95 GLU A C 1
ATOM 767 O O . GLU A 1 95 ? -18.134 -0.265 9.472 1.00 94.81 95 GLU A O 1
ATOM 772 N N . ARG A 1 96 ? -17.724 -2.440 9.819 1.00 93.19 96 ARG A N 1
ATOM 773 C CA . ARG A 1 96 ? -19.113 -2.775 10.208 1.00 93.19 96 ARG A CA 1
ATOM 774 C C . ARG A 1 96 ? -19.628 -1.969 11.401 1.00 93.19 96 ARG A C 1
ATOM 776 O O . ARG A 1 96 ? -20.835 -1.825 11.551 1.00 93.19 96 ARG A O 1
ATOM 783 N N . ASN A 1 97 ? -18.726 -1.488 12.254 1.00 90.62 97 ASN A N 1
ATOM 784 C CA . ASN A 1 97 ? -19.050 -0.719 13.454 1.00 90.62 97 ASN A CA 1
ATOM 785 C C . ASN A 1 97 ? -18.523 0.725 13.374 1.00 90.62 97 ASN A C 1
ATOM 787 O O . ASN A 1 97 ? -18.526 1.436 14.381 1.00 90.62 97 ASN A O 1
ATOM 791 N N . ALA A 1 98 ? -18.030 1.152 12.207 1.00 93.69 98 ALA A N 1
ATOM 792 C CA . ALA A 1 98 ? -17.471 2.481 12.025 1.00 93.69 98 ALA A CA 1
ATOM 793 C C . ALA A 1 98 ? -18.565 3.545 12.106 1.00 93.69 98 ALA A C 1
ATOM 795 O O . ALA A 1 98 ? -19.675 3.374 11.602 1.00 93.69 98 ALA A O 1
ATOM 796 N N . LYS A 1 99 ? -18.235 4.687 12.715 1.00 93.19 99 LYS A N 1
ATOM 797 C CA . LYS A 1 99 ? -19.167 5.823 12.784 1.00 93.19 99 LYS A CA 1
ATOM 798 C C . LYS A 1 99 ? -19.299 6.513 11.434 1.00 93.19 99 LYS A C 1
ATOM 800 O O . LYS A 1 99 ? -20.330 7.116 11.149 1.00 93.19 99 LYS A O 1
ATOM 805 N N . ARG A 1 100 ? -18.231 6.478 10.636 1.00 91.88 100 ARG A N 1
ATOM 806 C CA . ARG A 1 100 ? -18.170 7.102 9.317 1.00 91.88 100 ARG A CA 1
ATOM 807 C C . ARG A 1 100 ? -17.888 6.025 8.276 1.00 91.88 100 ARG A C 1
ATOM 809 O O . ARG A 1 100 ? -16.890 5.319 8.415 1.00 91.88 100 ARG A O 1
ATOM 816 N N . PRO A 1 101 ? -18.704 5.920 7.216 1.00 90.25 101 PRO A N 1
ATOM 817 C CA . PRO A 1 101 ? -18.400 5.022 6.115 1.00 90.25 101 PRO A CA 1
ATOM 818 C C . PRO A 1 101 ? -17.029 5.349 5.512 1.00 90.25 101 PRO A C 1
ATOM 820 O O . PRO A 1 101 ? -16.801 6.442 5.000 1.00 90.25 101 PRO A O 1
ATOM 823 N N . GLY A 1 102 ? -16.131 4.372 5.505 1.00 91.31 102 GLY A N 1
ATOM 824 C CA . GLY A 1 102 ? -14.825 4.412 4.848 1.00 91.31 102 GLY A CA 1
ATOM 825 C C . GLY A 1 102 ? -13.678 4.704 5.793 1.00 91.31 102 GLY A C 1
ATOM 826 O O . GLY A 1 102 ? -12.562 4.931 5.332 1.00 91.31 102 GLY A O 1
ATOM 827 N N . GLU A 1 103 ? -13.949 4.708 7.096 1.00 93.12 103 GLU A N 1
ATOM 828 C CA . GLU A 1 103 ? -12.948 4.909 8.137 1.00 93.12 103 GLU A CA 1
ATOM 829 C C . GLU A 1 103 ? -11.874 3.813 8.106 1.00 93.12 103 GLU A C 1
ATOM 831 O O . GLU A 1 103 ? -10.689 4.123 8.226 1.00 93.12 103 GLU A O 1
ATOM 836 N N . TYR A 1 104 ? -12.265 2.556 7.858 1.00 94.94 104 TYR A N 1
ATOM 837 C CA . TYR A 1 104 ? -11.338 1.420 7.776 1.00 94.94 104 TYR A CA 1
ATOM 838 C C . TYR A 1 104 ? -11.254 0.810 6.376 1.00 94.94 104 TYR A C 1
ATOM 840 O O . TYR A 1 104 ? -10.233 0.205 6.039 1.00 94.94 104 TYR A O 1
ATOM 848 N N . LEU A 1 105 ? -12.290 0.988 5.551 1.00 94.19 105 LEU A N 1
ATOM 849 C CA . LEU A 1 105 ? -12.301 0.606 4.136 1.00 94.19 105 LEU A CA 1
ATOM 850 C C . LEU A 1 105 ? -12.444 1.835 3.230 1.00 94.19 105 LEU A C 1
ATOM 852 O O . LEU A 1 105 ? -13.528 2.093 2.693 1.00 94.19 105 LEU A O 1
ATOM 856 N N . PRO A 1 106 ? -11.361 2.610 3.044 1.00 92.25 106 PRO A N 1
ATOM 857 C CA . PRO A 1 106 ? -11.408 3.781 2.194 1.00 92.25 106 PRO A CA 1
ATOM 858 C C . PRO A 1 106 ? -11.483 3.385 0.717 1.00 92.25 106 PRO A C 1
ATOM 860 O O . PRO A 1 106 ? -10.973 2.350 0.283 1.00 92.25 106 PRO A O 1
ATOM 863 N N . GLY A 1 107 ? -12.079 4.261 -0.085 1.00 89.69 107 GLY A N 1
ATOM 864 C CA . GLY A 1 107 ? -12.104 4.117 -1.531 1.00 89.69 107 GLY A CA 1
ATOM 865 C C . GLY A 1 107 ? -13.454 4.443 -2.144 1.00 89.69 107 GLY A C 1
ATOM 866 O O . GLY A 1 107 ? -14.385 4.889 -1.479 1.00 89.69 107 GLY A O 1
ATOM 867 N N . ARG A 1 108 ? -13.511 4.204 -3.452 1.00 90.31 108 ARG A N 1
ATOM 868 C CA . ARG A 1 108 ? -14.634 4.555 -4.316 1.00 90.31 108 ARG A CA 1
ATOM 869 C C . ARG A 1 108 ? -15.916 3.820 -3.922 1.00 90.31 108 ARG A C 1
ATOM 871 O O . ARG A 1 108 ? -15.913 2.587 -3.840 1.00 90.31 108 ARG A O 1
ATOM 878 N N . ARG A 1 109 ? -17.011 4.562 -3.768 1.00 89.19 109 ARG A N 1
ATOM 879 C CA . ARG A 1 109 ? -18.372 4.041 -3.575 1.00 89.19 109 ARG A CA 1
ATOM 880 C C . ARG A 1 109 ? -19.077 3.793 -4.905 1.00 89.19 109 ARG A C 1
ATOM 882 O O . ARG A 1 109 ? -18.603 4.169 -5.977 1.00 89.19 109 ARG A O 1
ATOM 889 N N . GLN A 1 110 ? -20.204 3.093 -4.844 1.00 88.31 110 GLN A N 1
ATOM 890 C CA . GLN A 1 110 ? -21.027 2.869 -6.026 1.00 88.31 110 GLN A CA 1
ATOM 891 C C . GLN A 1 110 ? -21.515 4.217 -6.574 1.00 88.31 110 GLN A C 1
ATOM 893 O O . GLN A 1 110 ? -22.010 5.045 -5.818 1.00 88.31 110 GLN A O 1
ATOM 898 N N . GLY A 1 111 ? -21.343 4.436 -7.879 1.00 90.38 111 GLY A N 1
ATOM 899 C CA . GLY A 1 111 ? -21.696 5.694 -8.548 1.00 90.38 111 GLY A CA 1
ATOM 900 C C . GLY A 1 111 ? -20.594 6.760 -8.559 1.00 90.38 111 GLY A C 1
ATOM 901 O O . GLY A 1 111 ? -20.704 7.724 -9.308 1.00 90.38 111 GLY A O 1
ATOM 902 N N . GLU A 1 112 ? -19.505 6.587 -7.806 1.00 90.62 112 GLU A N 1
ATOM 903 C CA . GLU A 1 112 ? -18.376 7.522 -7.841 1.00 90.62 112 GLU A CA 1
ATOM 904 C C . GLU A 1 112 ? -17.421 7.232 -9.011 1.00 90.62 112 GLU A C 1
ATOM 906 O O . GLU A 1 112 ? -17.233 6.086 -9.433 1.00 90.62 112 GLU A O 1
ATOM 911 N N . HIS A 1 113 ? -16.759 8.277 -9.514 1.00 92.00 113 HIS A N 1
ATOM 912 C CA . HIS A 1 113 ? -15.741 8.150 -10.556 1.00 92.00 113 HIS A CA 1
ATOM 913 C C . HIS A 1 113 ? -14.438 7.534 -10.012 1.00 92.00 113 HIS A C 1
ATOM 915 O O . HIS A 1 113 ? -14.079 7.705 -8.844 1.00 92.00 113 HIS A O 1
ATOM 921 N N . CYS A 1 114 ? -13.707 6.801 -10.860 1.00 92.56 114 CYS A N 1
ATOM 922 C CA . CYS A 1 114 ? -12.388 6.279 -10.496 1.00 92.56 114 CYS A CA 1
ATOM 923 C C . CYS A 1 114 ? -11.376 7.423 -10.362 1.00 92.56 114 CYS A C 1
ATOM 925 O O . CYS A 1 114 ? -11.234 8.227 -11.278 1.00 92.56 114 CYS A O 1
ATOM 927 N N . GLN A 1 115 ? -10.643 7.492 -9.255 1.00 93.31 115 GLN A N 1
ATOM 928 C CA . GLN A 1 115 ? -9.563 8.470 -9.129 1.00 93.31 115 GLN A CA 1
ATOM 929 C C . GLN A 1 115 ? -8.334 7.969 -9.890 1.00 93.31 115 GLN A C 1
ATOM 931 O O . GLN A 1 115 ? -7.839 6.876 -9.617 1.00 93.31 115 GLN A O 1
ATOM 936 N N . ILE A 1 116 ? -7.860 8.767 -10.848 1.00 94.56 116 ILE A N 1
ATOM 937 C CA . ILE A 1 116 ? -6.708 8.446 -11.696 1.00 94.56 116 ILE A CA 1
ATOM 938 C C . ILE A 1 116 ? -5.576 9.404 -11.336 1.00 94.56 116 ILE A C 1
ATOM 940 O O . ILE A 1 116 ? -5.741 10.619 -11.410 1.00 94.56 116 ILE A O 1
ATOM 944 N N . ILE A 1 117 ? -4.424 8.853 -10.950 1.00 93.38 117 ILE A N 1
ATOM 945 C CA . ILE A 1 117 ? -3.226 9.627 -10.617 1.00 93.38 117 ILE A CA 1
ATOM 946 C C . ILE A 1 117 ? -2.174 9.361 -11.691 1.00 93.38 117 ILE A C 1
ATOM 948 O O . ILE A 1 117 ? -1.660 8.249 -11.800 1.00 93.38 117 ILE A O 1
ATOM 952 N N . GLY A 1 118 ? -1.850 10.389 -12.474 1.00 92.19 118 GLY A N 1
ATOM 953 C CA . GLY A 1 118 ? -0.754 10.348 -13.438 1.00 92.19 118 GLY A CA 1
ATOM 954 C C . GLY A 1 118 ? 0.561 10.766 -12.788 1.00 92.19 118 GLY A C 1
ATOM 955 O O . GLY A 1 118 ? 0.685 11.892 -12.312 1.00 92.19 118 GLY A O 1
ATOM 956 N N . VAL A 1 119 ? 1.559 9.879 -12.785 1.00 87.75 119 VAL A N 1
ATOM 957 C CA . VAL A 1 119 ? 2.924 10.212 -12.350 1.00 87.75 119 VAL A CA 1
ATOM 958 C C . VAL A 1 119 ? 3.776 10.470 -13.589 1.00 87.75 119 VAL A C 1
ATOM 960 O O . VAL A 1 119 ? 4.315 9.550 -14.198 1.00 87.75 119 VAL A O 1
ATOM 963 N N . MET A 1 120 ? 3.879 11.741 -13.973 1.00 83.06 120 MET A N 1
ATOM 964 C CA . MET A 1 120 ? 4.621 12.194 -15.152 1.00 83.06 120 MET A CA 1
ATOM 965 C C . MET A 1 120 ? 5.813 13.070 -14.756 1.00 83.06 120 MET A C 1
ATOM 967 O O . MET A 1 120 ? 5.746 13.844 -13.810 1.00 83.06 120 MET A O 1
ATOM 971 N N . ASN A 1 121 ? 6.914 12.945 -15.493 1.00 71.38 121 ASN A N 1
ATOM 972 C CA . ASN A 1 121 ? 8.090 13.811 -15.401 1.00 71.38 121 ASN A CA 1
ATOM 973 C C . ASN A 1 121 ? 8.865 13.737 -16.719 1.00 71.38 121 ASN A C 1
ATOM 975 O O . ASN A 1 121 ? 9.229 12.646 -17.171 1.00 71.38 121 ASN A O 1
ATOM 979 N N . PHE A 1 122 ? 9.188 14.904 -17.273 1.00 65.81 122 PHE A N 1
ATOM 980 C CA . PHE A 1 122 ? 9.771 15.080 -18.608 1.00 65.81 122 PHE A CA 1
ATOM 981 C C . PHE A 1 122 ? 11.275 14.757 -18.711 1.00 65.81 122 PHE A C 1
ATOM 983 O O . PHE A 1 122 ? 11.843 14.824 -19.795 1.00 65.81 122 PHE A O 1
ATOM 990 N N . LYS A 1 123 ? 11.934 14.383 -17.604 1.00 73.50 123 LYS A N 1
ATOM 991 C CA . LYS A 1 123 ? 13.369 14.043 -17.563 1.00 73.50 123 LYS A CA 1
ATOM 992 C C . LYS A 1 123 ? 13.598 12.576 -17.189 1.00 73.50 123 LYS A C 1
ATOM 994 O O . LYS A 1 123 ? 12.902 12.045 -16.316 1.00 73.50 123 LYS A O 1
ATOM 999 N N . GLY A 1 124 ? 14.582 11.922 -17.808 1.00 67.31 124 GLY A N 1
ATOM 1000 C CA . GLY A 1 124 ? 15.085 10.610 -17.371 1.00 67.31 124 GLY A CA 1
ATOM 1001 C C . GLY A 1 124 ? 15.668 10.672 -15.950 1.00 67.31 124 GLY A C 1
ATOM 1002 O O . GLY A 1 124 ? 16.154 11.720 -15.532 1.00 67.31 124 GLY A O 1
ATOM 1003 N N . GLY A 1 125 ? 15.564 9.587 -15.175 1.00 71.44 125 GLY A N 1
ATOM 1004 C CA . GLY A 1 125 ? 16.122 9.518 -13.810 1.00 71.44 125 GLY A CA 1
ATOM 1005 C C . GLY A 1 125 ? 15.401 10.358 -12.742 1.00 71.44 125 GLY A C 1
ATOM 1006 O O . GLY A 1 125 ? 15.909 10.545 -11.646 1.00 71.44 125 GLY A O 1
ATOM 1007 N N . SER A 1 126 ? 14.202 10.860 -13.030 1.00 77.50 126 SER A N 1
ATOM 1008 C CA . SER A 1 126 ? 13.435 11.769 -12.159 1.00 77.50 126 SER A CA 1
ATOM 1009 C C . SER A 1 126 ? 12.573 11.078 -11.089 1.00 77.50 126 SER A C 1
ATOM 1011 O O . SER A 1 126 ? 11.650 11.688 -10.554 1.00 77.50 126 SER A O 1
ATOM 1013 N N . GLY A 1 127 ? 12.816 9.794 -10.813 1.00 81.94 127 GLY A N 1
ATOM 1014 C CA . GLY A 1 127 ? 12.139 9.049 -9.744 1.00 81.94 127 GLY A CA 1
ATOM 1015 C C . GLY A 1 127 ? 10.686 8.628 -10.007 1.00 81.94 127 GLY A C 1
ATOM 1016 O O . GLY A 1 127 ? 10.079 8.058 -9.110 1.00 81.94 127 GLY A O 1
ATOM 1017 N N . LYS A 1 128 ? 10.129 8.843 -11.211 1.00 86.38 128 LYS A N 1
ATOM 1018 C CA . LYS A 1 128 ? 8.723 8.521 -11.565 1.00 86.38 128 LYS A CA 1
ATOM 1019 C C . LYS A 1 128 ? 8.264 7.146 -11.090 1.00 86.38 128 LYS A C 1
ATOM 1021 O O . LYS A 1 128 ? 7.293 7.043 -10.349 1.00 86.38 128 LYS A O 1
ATOM 1026 N N . THR A 1 129 ? 8.972 6.106 -11.519 1.00 85.88 129 THR A N 1
ATOM 1027 C CA . THR A 1 129 ? 8.637 4.710 -11.235 1.00 85.88 129 THR A CA 1
ATOM 1028 C C . THR A 1 129 ? 8.667 4.439 -9.739 1.00 85.88 129 THR A C 1
ATOM 1030 O O . THR A 1 129 ? 7.733 3.856 -9.200 1.00 85.88 129 THR A O 1
ATOM 1033 N N . THR A 1 130 ? 9.700 4.927 -9.050 1.00 88.25 130 THR A N 1
ATOM 1034 C CA . THR A 1 130 ? 9.834 4.807 -7.596 1.00 88.25 130 THR A CA 1
ATOM 1035 C C . THR A 1 130 ? 8.681 5.510 -6.886 1.00 88.25 130 THR A C 1
ATOM 1037 O O . THR A 1 130 ? 8.039 4.923 -6.021 1.00 88.25 130 THR A O 1
ATOM 1040 N N . THR A 1 131 ? 8.350 6.740 -7.281 1.00 90.56 131 THR A N 1
ATOM 1041 C CA . THR A 1 131 ? 7.222 7.481 -6.710 1.00 90.56 131 THR A CA 1
ATOM 1042 C C . THR A 1 131 ? 5.898 6.764 -6.959 1.00 90.56 131 THR A C 1
ATOM 1044 O O . THR A 1 131 ? 5.131 6.591 -6.015 1.00 90.56 131 THR A O 1
ATOM 1047 N N . ALA A 1 132 ? 5.638 6.301 -8.184 1.00 91.19 132 ALA A N 1
ATOM 1048 C CA . ALA A 1 132 ? 4.426 5.562 -8.531 1.00 91.19 132 ALA A CA 1
ATOM 1049 C C . ALA A 1 132 ? 4.304 4.262 -7.721 1.00 91.19 132 ALA A C 1
ATOM 1051 O O . ALA A 1 132 ? 3.256 4.000 -7.130 1.00 91.19 132 ALA A O 1
ATOM 1052 N N . ALA A 1 133 ? 5.393 3.496 -7.618 1.00 90.38 133 ALA A N 1
ATOM 1053 C CA . ALA A 1 133 ? 5.460 2.268 -6.837 1.00 90.38 133 ALA A CA 1
ATOM 1054 C C . ALA A 1 133 ? 5.166 2.508 -5.355 1.00 90.38 133 ALA A C 1
ATOM 1056 O O . ALA A 1 133 ? 4.261 1.898 -4.787 1.00 90.38 133 ALA A O 1
ATOM 1057 N N . HIS A 1 134 ? 5.898 3.428 -4.726 1.00 91.69 134 HIS A N 1
ATOM 1058 C CA . HIS A 1 134 ? 5.739 3.715 -3.303 1.00 91.69 134 HIS A CA 1
ATOM 1059 C C . HIS A 1 134 ? 4.371 4.327 -2.991 1.00 91.69 134 HIS A C 1
ATOM 1061 O O . HIS A 1 134 ? 3.787 4.017 -1.950 1.00 91.69 134 HIS A O 1
ATOM 1067 N N . LEU A 1 135 ? 3.828 5.155 -3.887 1.00 93.81 135 LEU A N 1
ATOM 1068 C CA . LEU A 1 135 ? 2.478 5.691 -3.753 1.00 93.81 135 LEU A CA 1
ATOM 1069 C C . LEU A 1 135 ? 1.439 4.565 -3.784 1.00 93.81 135 LEU A C 1
ATOM 1071 O O . LEU A 1 135 ? 0.617 4.477 -2.870 1.00 93.81 135 LEU A O 1
ATOM 1075 N N . ALA A 1 136 ? 1.505 3.679 -4.781 1.00 93.44 136 ALA A N 1
ATOM 1076 C CA . ALA A 1 136 ? 0.597 2.542 -4.905 1.00 93.44 136 ALA A CA 1
ATOM 1077 C C . ALA A 1 136 ? 0.674 1.620 -3.677 1.00 93.44 136 ALA A C 1
ATOM 1079 O O . ALA A 1 136 ? -0.353 1.315 -3.068 1.00 93.44 136 ALA A O 1
ATOM 1080 N N . GLN A 1 137 ? 1.887 1.258 -3.249 1.00 91.69 137 GLN A N 1
ATOM 1081 C CA . GLN A 1 137 ? 2.122 0.437 -2.058 1.00 91.69 137 GLN A CA 1
ATOM 1082 C C . GLN A 1 137 ? 1.567 1.097 -0.795 1.00 91.69 137 GLN A C 1
ATOM 1084 O O . GLN A 1 137 ? 0.886 0.451 0.003 1.00 91.69 137 GLN A O 1
ATOM 1089 N N . ARG A 1 138 ? 1.813 2.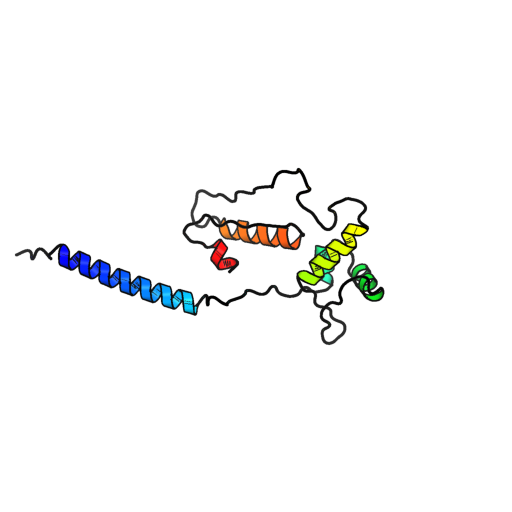399 -0.603 1.00 93.69 138 ARG A N 1
ATOM 1090 C CA . ARG A 1 138 ? 1.327 3.120 0.577 1.00 93.69 138 ARG A CA 1
ATOM 1091 C C . ARG A 1 138 ? -0.196 3.214 0.598 1.00 93.69 138 ARG A C 1
ATOM 1093 O O . ARG A 1 138 ? -0.777 3.072 1.673 1.00 93.69 138 ARG A O 1
ATOM 1100 N N . LEU A 1 139 ? -0.838 3.448 -0.546 1.00 94.69 139 LEU A N 1
ATOM 1101 C CA . LEU A 1 139 ? -2.298 3.486 -0.651 1.00 94.69 139 LEU A CA 1
ATOM 1102 C C . LEU A 1 139 ? -2.917 2.103 -0.406 1.00 94.69 139 LEU A C 1
ATOM 1104 O O . LEU A 1 139 ? -3.864 1.999 0.374 1.00 94.69 139 LEU A O 1
ATOM 1108 N N . ALA A 1 140 ? -2.335 1.039 -0.963 1.00 93.12 140 ALA A N 1
ATOM 1109 C CA . ALA A 1 140 ? -2.757 -0.335 -0.692 1.00 93.12 140 ALA A CA 1
ATOM 1110 C C . ALA A 1 140 ? -2.635 -0.680 0.804 1.00 93.12 140 ALA A C 1
ATOM 1112 O O . ALA A 1 140 ? -3.583 -1.161 1.427 1.00 93.12 140 ALA A O 1
ATOM 1113 N N . LEU A 1 141 ? -1.507 -0.323 1.431 1.00 92.69 141 LEU A N 1
ATOM 1114 C CA . LEU A 1 141 ? -1.309 -0.482 2.874 1.00 92.69 141 LEU A CA 1
ATOM 1115 C C . LEU A 1 141 ? -2.265 0.366 3.711 1.00 92.69 141 LEU A C 1
ATOM 1117 O O . LEU A 1 141 ? -2.484 0.015 4.863 1.00 92.69 141 LEU A O 1
ATOM 1121 N N . LYS A 1 142 ? -2.850 1.440 3.172 1.00 92.44 142 LYS A N 1
ATOM 1122 C CA . LYS A 1 142 ? -3.916 2.219 3.824 1.00 92.44 142 LYS A CA 1
ATOM 1123 C C . LYS A 1 142 ? -5.323 1.644 3.605 1.00 92.44 142 LYS A C 1
ATOM 1125 O O . LYS A 1 142 ? -6.256 2.136 4.223 1.00 92.44 142 LYS A O 1
ATOM 1130 N N . GLY A 1 143 ? -5.480 0.603 2.787 1.00 93.25 143 GLY A N 1
ATOM 1131 C CA . GLY A 1 143 ? -6.764 -0.067 2.545 1.00 93.25 143 GLY A CA 1
ATOM 1132 C C . GLY A 1 143 ? -7.463 0.322 1.250 1.00 93.25 143 GLY A C 1
ATOM 1133 O O . GLY A 1 143 ? -8.567 -0.151 1.005 1.00 93.25 143 GLY A O 1
ATOM 1134 N N . TYR A 1 144 ? -6.827 1.131 0.400 1.00 94.19 144 TYR A N 1
ATOM 1135 C CA . TYR A 1 144 ? -7.360 1.414 -0.928 1.00 94.19 144 TYR A CA 1
ATOM 1136 C C . TYR A 1 144 ? -7.158 0.218 -1.858 1.00 94.19 144 TYR A C 1
ATOM 1138 O O . TYR A 1 144 ? -6.104 -0.419 -1.862 1.00 94.19 144 TYR A O 1
ATOM 1146 N N . ARG A 1 145 ? -8.142 -0.027 -2.725 1.00 92.19 145 ARG A N 1
ATOM 1147 C CA . ARG A 1 145 ? -7.957 -0.887 -3.899 1.00 92.19 145 ARG A CA 1
ATOM 1148 C C . ARG A 1 145 ? -7.250 -0.082 -4.981 1.00 92.19 145 ARG A C 1
ATOM 1150 O O . ARG A 1 145 ? -7.761 0.958 -5.392 1.00 92.19 145 ARG A O 1
ATOM 1157 N N . ILE A 1 146 ? -6.092 -0.557 -5.420 1.00 93.88 146 ILE A N 1
ATOM 1158 C CA . ILE A 1 146 ? -5.220 0.150 -6.359 1.00 93.88 146 ILE A CA 1
ATOM 1159 C C . ILE A 1 146 ? -4.951 -0.737 -7.571 1.00 93.88 146 ILE A C 1
ATOM 1161 O O . ILE A 1 146 ? -4.742 -1.939 -7.429 1.00 93.88 146 ILE A O 1
ATOM 1165 N N . LEU A 1 147 ? -4.930 -0.116 -8.749 1.00 92.62 147 LEU A N 1
ATOM 1166 C CA . LEU A 1 147 ? -4.394 -0.677 -9.982 1.00 92.62 147 LEU A CA 1
ATOM 1167 C C . LEU A 1 147 ? -3.215 0.200 -10.402 1.00 92.62 147 LEU A C 1
ATOM 1169 O O . LEU A 1 147 ? -3.381 1.404 -10.594 1.00 92.62 147 LEU A O 1
ATOM 1173 N N . ALA A 1 148 ? -2.037 -0.400 -10.522 1.00 91.06 148 ALA A N 1
ATOM 1174 C CA . ALA A 1 148 ? -0.874 0.251 -11.101 1.00 91.06 148 ALA A CA 1
ATOM 1175 C C . ALA A 1 148 ? -0.792 -0.124 -12.584 1.00 91.06 148 ALA A C 1
ATOM 1177 O O . ALA A 1 148 ? -0.859 -1.304 -12.920 1.00 91.06 148 ALA A O 1
ATOM 1178 N N . VAL A 1 149 ? -0.664 0.875 -13.457 1.00 89.56 149 VAL A N 1
ATOM 1179 C CA . VAL A 1 149 ? -0.502 0.682 -14.903 1.00 89.56 149 VAL A CA 1
ATOM 1180 C C . VAL A 1 149 ? 0.860 1.240 -15.290 1.00 89.56 149 VAL A C 1
ATOM 1182 O O . VAL A 1 149 ? 1.112 2.427 -15.086 1.00 89.56 149 VAL A O 1
ATOM 1185 N N . ASP A 1 150 ? 1.735 0.383 -15.814 1.00 86.56 150 ASP A N 1
ATOM 1186 C CA . ASP A 1 150 ? 3.027 0.798 -16.356 1.00 86.56 150 ASP A CA 1
ATOM 1187 C C . ASP A 1 150 ? 2.879 1.085 -17.852 1.00 86.56 150 ASP A C 1
ATOM 1189 O O . ASP A 1 150 ? 2.467 0.216 -18.618 1.00 86.56 150 ASP A O 1
ATOM 1193 N N . LEU A 1 151 ? 3.178 2.319 -18.251 1.00 82.56 151 LEU A N 1
ATOM 1194 C CA . LEU A 1 151 ? 3.179 2.758 -19.650 1.00 82.56 151 LEU A CA 1
ATOM 1195 C C . LEU A 1 151 ? 4.592 3.151 -20.113 1.00 82.56 151 LEU A C 1
ATOM 1197 O O . LEU A 1 151 ? 4.742 3.761 -21.170 1.00 82.56 151 LEU A O 1
ATOM 1201 N N . ASP A 1 152 ? 5.625 2.842 -19.323 1.00 78.38 152 ASP A N 1
ATOM 1202 C CA . ASP A 1 152 ? 7.019 3.056 -19.704 1.00 78.38 152 ASP A CA 1
ATOM 1203 C C . ASP A 1 152 ? 7.530 1.846 -20.513 1.00 78.38 152 ASP A C 1
ATOM 1205 O O . ASP A 1 152 ? 7.449 0.715 -20.023 1.00 78.38 152 ASP A O 1
ATOM 1209 N N . PRO A 1 153 ? 8.098 2.038 -21.721 1.00 68.06 153 PRO A N 1
ATOM 1210 C CA . PRO A 1 153 ? 8.716 0.957 -22.493 1.00 68.06 153 PRO A CA 1
ATOM 1211 C C . PRO A 1 153 ? 9.781 0.157 -21.726 1.00 68.06 153 PRO A C 1
ATOM 1213 O O . PRO A 1 153 ? 10.037 -0.993 -22.068 1.00 68.06 153 PRO A O 1
ATOM 1216 N N . GLN A 1 154 ? 10.404 0.746 -20.698 1.00 70.88 154 GLN A N 1
ATOM 1217 C CA . GLN A 1 154 ? 11.390 0.073 -19.846 1.00 70.88 154 GLN A CA 1
ATOM 1218 C C . GLN A 1 154 ? 10.762 -0.835 -18.773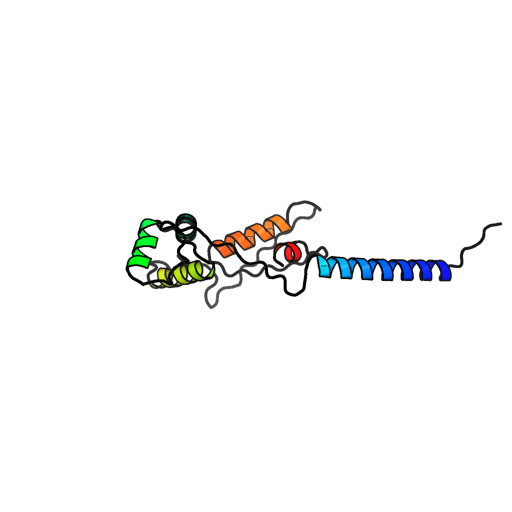 1.00 70.88 154 GLN A C 1
ATOM 1220 O O . GLN A 1 154 ? 11.499 -1.502 -18.047 1.00 70.88 154 GLN A O 1
ATOM 1225 N N . ALA A 1 155 ? 9.429 -0.846 -18.638 1.00 74.69 155 ALA A N 1
ATOM 1226 C CA . ALA A 1 155 ? 8.651 -1.723 -17.753 1.00 74.69 155 ALA A CA 1
ATOM 1227 C C . ALA A 1 155 ? 9.166 -1.788 -16.298 1.00 74.69 155 ALA A C 1
ATOM 1229 O O . ALA A 1 155 ? 9.090 -2.817 -15.619 1.00 74.69 155 ALA A O 1
ATOM 1230 N N . SER A 1 156 ? 9.753 -0.692 -15.811 1.00 74.75 156 SER A N 1
ATOM 1231 C CA . SER A 1 156 ? 10.452 -0.680 -14.526 1.00 74.75 156 SER A CA 1
ATOM 1232 C C . SER A 1 156 ? 9.496 -0.831 -13.337 1.00 74.75 156 SER A C 1
ATOM 1234 O O . SER A 1 156 ? 9.904 -1.322 -12.285 1.00 74.75 156 SER A O 1
ATOM 1236 N N . LEU A 1 157 ? 8.225 -0.428 -13.476 1.00 77.56 157 LEU A N 1
ATOM 1237 C CA . LEU A 1 157 ? 7.222 -0.607 -12.423 1.00 77.56 157 LEU A CA 1
ATOM 1238 C C . LEU A 1 157 ? 6.778 -2.069 -12.351 1.00 77.56 157 LEU A C 1
ATOM 1240 O O . LEU A 1 157 ? 6.603 -2.588 -11.242 1.00 77.56 157 LEU A O 1
ATOM 1244 N N . THR A 1 158 ? 6.649 -2.708 -13.518 1.00 75.44 158 THR A N 1
ATOM 1245 C CA . THR A 1 158 ? 6.374 -4.143 -13.666 1.00 75.44 158 THR A CA 1
ATOM 1246 C C . THR A 1 158 ? 7.458 -4.953 -12.966 1.00 75.44 158 THR A C 1
ATOM 1248 O O . THR A 1 158 ? 7.160 -5.627 -11.986 1.00 75.44 158 THR A O 1
ATOM 1251 N N . ALA A 1 159 ? 8.732 -4.751 -13.321 1.00 68.31 159 ALA A N 1
ATOM 1252 C CA . ALA A 1 159 ? 9.852 -5.468 -12.701 1.00 68.31 159 ALA A CA 1
ATOM 1253 C C . ALA A 1 159 ? 9.905 -5.322 -11.164 1.00 68.31 159 ALA A C 1
ATOM 1255 O O . ALA A 1 159 ? 10.311 -6.237 -10.439 1.00 68.31 159 ALA A O 1
ATOM 1256 N N . LEU A 1 160 ? 9.471 -4.175 -10.627 1.00 68.69 160 LEU A N 1
ATOM 1257 C CA . LEU A 1 160 ? 9.446 -3.936 -9.185 1.00 68.69 160 LEU A CA 1
ATOM 1258 C C . LEU A 1 160 ? 8.317 -4.707 -8.479 1.00 68.69 160 LEU A C 1
ATOM 1260 O O . LEU A 1 160 ? 8.538 -5.224 -7.382 1.00 68.69 160 LEU A O 1
ATOM 1264 N N . HIS A 1 161 ? 7.155 -4.877 -9.111 1.00 64.50 161 HIS A N 1
ATOM 1265 C CA . HIS A 1 161 ? 5.998 -5.573 -8.525 1.00 64.50 161 HIS A CA 1
ATOM 1266 C C . HIS A 1 161 ? 5.900 -7.061 -8.886 1.00 64.50 161 HIS A C 1
ATOM 1268 O O . HIS A 1 161 ? 5.247 -7.801 -8.152 1.00 64.50 161 HIS A O 1
ATOM 1274 N N . GLY A 1 162 ? 6.604 -7.507 -9.927 1.00 53.84 162 GLY A N 1
ATOM 1275 C CA . GLY A 1 162 ? 6.554 -8.871 -10.457 1.00 53.84 162 GLY A CA 1
ATOM 1276 C C . GLY A 1 162 ? 6.947 -8.853 -11.917 1.00 53.84 162 GLY A C 1
ATOM 1277 O O . GLY A 1 162 ? 6.064 -8.526 -12.736 1.00 53.84 162 GLY A O 1
#

Sequence (162 aa):
MDKIVPQVALNDRIRQHSEQLSAQLHSQREAHFPPDAKKEMRNFTSGEVAALLGVTDSYLRQLHLRDKVPAPTQMRGNRRLYSAQNLQALREYLERNAKRPGEYLPGRRQGEHCQIIGVMNFKGGSGKTTTAAHLAQRLALKGYRILAVDLDPQASLTALHG

Radius of gyration: 24.92 Å; chains: 1; bounding box: 63×34×77 Å